Protein AF-A0A523Z312-F1 (afdb_monomer)

Sequence (76 aa):
MSEIESTLSWPPDKGSHETGRLWRLPLGRLRPHPANPNRMDEERLAKLVENISQEGEYPPLVVRPHPVEEGAFQVL

Nearest PDB structures (foldseek):
  7bm8-assembly1_B  TM=8.656E-01  e=2.242E-02  Caulobacter vibrioides NA1000
  7ol9-assembly1_A  TM=8.008E-01  e=6.982E-02  Bacillus subtilis subsp. subtilis str. 168
  6ky4-assembly1_A  TM=7.130E-01  e=5.471E-01  Arabidopsis thaliana

Secondary structure (DSSP, 8-state):
-------------S----PPPP----GGGEE--TT------HHHHHHHHHHHHHH---PPPPEEE-SSSTT-EEE-

Foldseek 3Di:
DDDDPDDPDDDDDDDDPPDDDDDDDDPVQEDEDPPRPPDDDPVVVVVVVVCCVPPVDDDDFDWDQDPPDPSHIYGD

pLDDT: mean 77.67, std 19.34, range [36.0, 94.0]

Structure (mmCIF, N/CA/C/O backbone):
data_AF-A0A523Z312-F1
#
_entry.id   AF-A0A523Z312-F1
#
loop_
_atom_site.group_PDB
_atom_site.id
_atom_site.type_symbol
_atom_site.label_atom_id
_atom_site.label_alt_id
_atom_site.label_comp_id
_atom_site.label_asym_id
_atom_site.label_entity_id
_atom_site.label_seq_id
_atom_site.pdbx_PDB_ins_code
_atom_site.Cartn_x
_atom_site.Cartn_y
_atom_site.Cartn_z
_atom_site.occupancy
_atom_site.B_iso_or_equiv
_atom_site.auth_seq_id
_atom_site.auth_comp_id
_atom_site.auth_asym_id
_atom_site.auth_atom_id
_atom_site.pdbx_PDB_model_num
ATOM 1 N N . MET A 1 1 ? -8.437 -12.258 -39.677 1.00 36.00 1 MET A N 1
ATOM 2 C CA . MET A 1 1 ? -7.070 -12.029 -40.192 1.00 36.00 1 MET A CA 1
ATOM 3 C C . MET A 1 1 ? -6.768 -10.561 -39.927 1.00 36.00 1 MET A C 1
ATOM 5 O O . MET A 1 1 ? -7.476 -9.738 -40.486 1.00 36.00 1 MET A O 1
ATOM 9 N N . SER A 1 2 ? -6.148 -10.277 -38.774 1.00 42.62 2 SER A N 1
ATOM 10 C CA . SER A 1 2 ? -4.705 -9.959 -38.602 1.00 42.62 2 SER A CA 1
ATOM 11 C C . SER A 1 2 ? -4.463 -8.483 -38.969 1.00 42.62 2 SER A C 1
ATOM 13 O O . SER A 1 2 ? -4.709 -8.086 -40.100 1.00 42.62 2 SER A O 1
ATOM 15 N N . GLU A 1 3 ? -4.473 -7.610 -37.957 1.00 50.66 3 GLU A N 1
ATOM 16 C CA . GLU A 1 3 ? -3.292 -7.055 -37.256 1.00 50.66 3 GLU A CA 1
ATOM 17 C C . GLU A 1 3 ? -2.635 -5.912 -38.027 1.00 50.66 3 GLU A C 1
ATOM 19 O O . GLU A 1 3 ? -2.041 -6.121 -39.077 1.00 50.66 3 GLU A O 1
ATOM 24 N N . ILE A 1 4 ? -2.686 -4.719 -37.433 1.00 48.50 4 ILE A N 1
ATOM 25 C CA . ILE A 1 4 ? -1.552 -3.796 -37.411 1.00 48.50 4 ILE A CA 1
ATOM 26 C C . ILE A 1 4 ? -1.523 -3.127 -36.033 1.00 48.50 4 ILE A C 1
ATOM 28 O O . ILE A 1 4 ? -2.199 -2.133 -35.772 1.00 48.50 4 ILE A O 1
ATOM 32 N N . GLU A 1 5 ? -0.749 -3.726 -35.128 1.00 48.78 5 GLU A N 1
ATOM 33 C CA . GLU A 1 5 ? -0.120 -3.011 -34.023 1.00 48.78 5 GLU A CA 1
ATOM 34 C C . GLU A 1 5 ? 0.712 -1.874 -34.621 1.00 48.78 5 GLU A C 1
ATOM 36 O O . GLU A 1 5 ? 1.646 -2.109 -35.385 1.00 48.78 5 GLU A O 1
ATOM 41 N N . SER A 1 6 ? 0.360 -0.628 -34.316 1.00 40.84 6 SER A N 1
ATOM 42 C CA . SER A 1 6 ? 1.157 0.520 -34.732 1.00 40.84 6 SER A CA 1
ATOM 43 C C . SER A 1 6 ? 1.301 1.475 -33.560 1.00 40.84 6 SER A C 1
ATOM 45 O O . SER A 1 6 ? 0.532 2.412 -33.376 1.00 40.84 6 SER A O 1
ATOM 47 N N . THR A 1 7 ? 2.322 1.162 -32.767 1.00 46.78 7 THR A N 1
ATOM 48 C CA . THR A 1 7 ? 3.282 2.127 -32.230 1.00 46.78 7 THR A CA 1
ATOM 49 C C . THR A 1 7 ? 2.673 3.284 -31.447 1.00 46.78 7 THR A C 1
ATOM 51 O O . THR A 1 7 ? 2.482 4.388 -31.954 1.00 46.78 7 THR A O 1
ATOM 54 N N . LEU A 1 8 ? 2.474 3.044 -30.151 1.00 46.19 8 LEU A N 1
ATOM 55 C CA . LEU A 1 8 ? 2.364 4.094 -29.147 1.00 46.19 8 LEU A CA 1
ATOM 56 C C . LEU A 1 8 ? 3.719 4.826 -29.065 1.00 46.19 8 LEU A C 1
ATOM 58 O O . LEU A 1 8 ? 4.586 4.475 -28.267 1.00 46.19 8 LEU A O 1
ATOM 62 N N . SER A 1 9 ? 3.944 5.797 -29.954 1.00 40.97 9 SER A N 1
ATOM 63 C CA . SER A 1 9 ? 5.148 6.624 -29.931 1.00 40.97 9 SER A CA 1
ATOM 64 C C . SER A 1 9 ? 5.057 7.624 -28.778 1.00 40.97 9 SER A C 1
ATOM 66 O O . SER A 1 9 ? 4.302 8.593 -28.828 1.00 40.97 9 SER A O 1
ATOM 68 N N . TRP A 1 10 ? 5.844 7.368 -27.740 1.00 41.12 10 TRP A N 1
ATOM 69 C CA . TRP A 1 10 ? 6.208 8.304 -26.677 1.00 41.12 10 TRP A CA 1
ATOM 70 C C . TRP A 1 10 ? 7.358 9.194 -27.198 1.00 41.12 10 TRP A C 1
ATOM 72 O O . TRP A 1 10 ? 8.304 8.638 -27.763 1.00 41.12 10 TRP A O 1
ATOM 82 N N . PRO A 1 11 ? 7.298 10.539 -27.077 1.00 49.97 11 PRO A N 1
ATOM 83 C CA . PRO A 1 11 ? 7.198 11.209 -25.776 1.00 49.97 11 PRO A CA 1
ATOM 84 C C . PRO A 1 11 ? 6.178 12.365 -25.715 1.00 49.97 11 PRO A C 1
ATOM 86 O O . PRO A 1 11 ? 6.161 13.207 -26.611 1.00 49.97 11 PRO A O 1
ATOM 89 N N . PRO A 1 12 ? 5.380 12.505 -24.642 1.00 49.66 12 PRO A N 1
ATOM 90 C CA . PRO A 1 12 ? 4.712 13.745 -24.343 1.00 49.66 12 PRO A CA 1
ATOM 91 C C . PRO A 1 12 ? 5.649 14.678 -23.573 1.00 49.66 12 PRO A C 1
ATOM 93 O O . PRO A 1 12 ? 6.416 14.303 -22.683 1.00 49.66 12 PRO A O 1
ATOM 96 N N . ASP A 1 13 ? 5.548 15.910 -24.030 1.00 44.75 13 ASP A N 1
ATOM 97 C CA . ASP A 1 13 ? 6.002 17.181 -23.508 1.00 44.75 13 ASP A CA 1
ATOM 98 C C . ASP A 1 13 ? 6.224 17.267 -21.981 1.00 44.75 13 ASP A C 1
ATOM 100 O O . ASP A 1 13 ? 5.449 16.776 -21.156 1.00 44.75 13 ASP A O 1
ATOM 104 N N . LYS A 1 14 ? 7.300 17.965 -21.606 1.00 49.88 14 LYS A N 1
ATOM 105 C CA . LYS A 1 14 ? 7.652 18.295 -20.225 1.00 49.88 14 LYS A CA 1
ATOM 106 C C . LYS A 1 14 ? 6.727 19.404 -19.724 1.00 49.88 14 LYS A C 1
ATOM 108 O O . LYS A 1 14 ? 7.083 20.575 -19.792 1.00 49.88 14 LYS A O 1
ATOM 113 N N . GLY A 1 15 ? 5.599 19.046 -19.121 1.00 39.69 15 GLY A N 1
ATOM 114 C CA . GLY A 1 15 ? 4.870 20.012 -18.298 1.00 39.69 15 GLY A CA 1
ATOM 115 C C . GLY A 1 15 ? 3.373 19.805 -18.207 1.00 39.69 15 GLY A C 1
ATOM 116 O O . GLY A 1 15 ? 2.623 20.682 -18.608 1.00 39.69 15 GLY A O 1
ATOM 117 N N . SER A 1 16 ? 2.921 18.687 -17.642 1.00 41.09 16 SER A N 1
ATOM 118 C CA . SER A 1 16 ? 1.588 18.557 -17.035 1.00 41.09 16 SER A CA 1
ATOM 119 C C . SER A 1 16 ? 1.610 17.338 -16.115 1.00 41.09 16 SER A C 1
ATOM 121 O O . SER A 1 16 ? 1.814 16.223 -16.581 1.00 41.09 16 SER A O 1
ATOM 123 N N . HIS A 1 17 ? 1.447 17.521 -14.805 1.00 44.81 17 HIS A N 1
ATOM 124 C CA . HIS A 1 17 ? 1.263 16.402 -13.880 1.00 44.81 17 HIS A CA 1
ATOM 125 C C . HIS A 1 17 ? -0.108 15.761 -14.147 1.00 44.81 17 HIS A C 1
ATOM 127 O O . HIS A 1 17 ? -1.106 16.163 -13.549 1.00 44.81 17 HIS A O 1
ATOM 133 N N . GLU A 1 18 ? -0.174 14.785 -15.057 1.00 50.41 18 GLU A N 1
ATOM 134 C CA . GLU A 1 18 ? -1.339 13.910 -15.183 1.00 50.41 18 GLU A CA 1
ATOM 135 C C . GLU A 1 18 ? -1.544 13.212 -13.837 1.00 50.41 18 GLU A C 1
ATOM 137 O O . GLU A 1 18 ? -0.748 12.385 -13.389 1.00 50.41 18 GLU 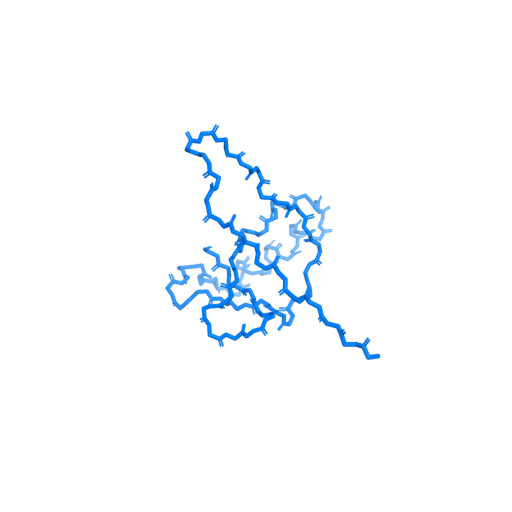A O 1
ATOM 142 N N . THR A 1 19 ? -2.586 13.634 -13.131 1.00 54.16 19 THR A N 1
ATOM 143 C CA . THR A 1 19 ? -2.956 13.087 -11.832 1.00 54.16 19 THR A CA 1
ATOM 144 C C . THR A 1 19 ? -3.258 11.602 -12.020 1.00 54.16 19 THR A C 1
ATOM 146 O O . THR A 1 19 ? -4.038 11.237 -12.901 1.00 54.16 19 THR A O 1
ATOM 149 N N . GLY A 1 20 ? -2.612 10.741 -11.229 1.00 67.94 20 GLY A N 1
ATOM 150 C CA . GLY A 1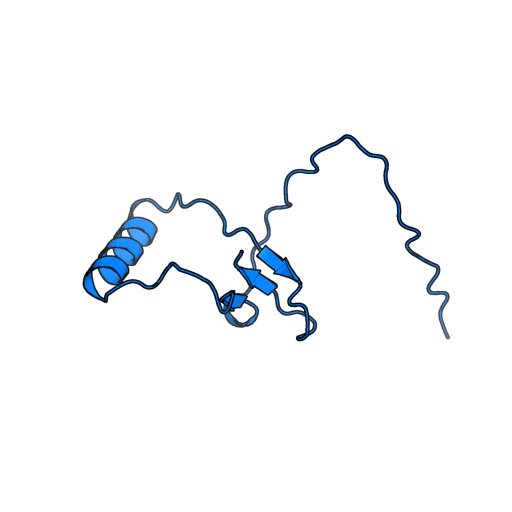 20 ? -2.762 9.290 -11.332 1.00 67.94 20 GLY A CA 1
ATOM 151 C C . GLY A 1 20 ? -4.237 8.882 -11.352 1.00 67.94 20 GLY A C 1
ATOM 152 O O . GLY A 1 20 ? -5.018 9.273 -10.487 1.00 67.94 20 GLY A O 1
ATOM 153 N N . ARG A 1 21 ? -4.641 8.124 -12.373 1.00 82.75 21 ARG A N 1
ATOM 154 C CA . ARG A 1 21 ? -6.027 7.683 -12.553 1.00 82.75 21 ARG A CA 1
ATOM 155 C C . ARG A 1 21 ? -6.424 6.725 -11.421 1.00 82.75 21 ARG A C 1
ATOM 157 O O . ARG A 1 21 ? -5.728 5.744 -11.179 1.00 82.75 21 ARG A O 1
ATOM 164 N N . LEU A 1 22 ? -7.554 6.976 -10.756 1.00 88.00 22 LEU A N 1
ATOM 165 C CA . LEU A 1 22 ? -8.041 6.122 -9.666 1.00 88.00 22 LEU A CA 1
ATOM 166 C C . LEU A 1 22 ? -8.772 4.889 -10.204 1.00 88.00 22 LEU A C 1
ATOM 168 O O . LEU A 1 22 ? -9.839 5.030 -10.800 1.00 88.00 22 LEU A O 1
ATOM 172 N N . TRP A 1 23 ? -8.247 3.688 -9.945 1.00 88.62 23 TRP A N 1
ATOM 173 C CA . TRP A 1 23 ? -8.853 2.411 -10.347 1.00 88.62 23 TRP A CA 1
ATOM 174 C C . TRP A 1 23 ? -9.082 1.476 -9.156 1.00 88.62 23 TRP A C 1
ATOM 176 O O . TRP A 1 23 ? -8.341 1.496 -8.176 1.00 88.62 23 TRP A O 1
ATOM 186 N N . ARG A 1 24 ? -10.083 0.592 -9.275 1.00 91.38 24 ARG A N 1
ATOM 187 C CA . ARG A 1 24 ? -10.225 -0.573 -8.391 1.00 91.38 24 ARG A CA 1
ATOM 188 C C . ARG A 1 24 ? -9.328 -1.693 -8.904 1.00 91.38 24 ARG A C 1
ATOM 190 O O . ARG A 1 24 ? -9.540 -2.193 -10.007 1.00 91.38 24 ARG A O 1
ATOM 197 N N . LEU A 1 25 ? -8.346 -2.089 -8.102 1.00 89.88 25 LEU A N 1
ATOM 198 C CA . LEU A 1 25 ? -7.388 -3.134 -8.445 1.00 89.88 25 LEU A CA 1
ATOM 199 C C . LEU A 1 25 ? -7.601 -4.369 -7.551 1.00 89.88 25 LEU A C 1
ATOM 201 O O . LEU A 1 25 ? -7.696 -4.216 -6.332 1.00 89.88 25 LEU A O 1
ATOM 205 N N . PRO A 1 26 ? -7.649 -5.594 -8.110 1.00 92.44 26 PRO A N 1
ATOM 206 C CA . PRO A 1 26 ? -7.670 -6.809 -7.303 1.00 92.44 26 PRO A CA 1
ATOM 207 C C . PRO A 1 26 ? -6.407 -6.919 -6.441 1.00 92.44 26 PRO A C 1
ATOM 209 O O . PRO A 1 26 ? -5.296 -6.8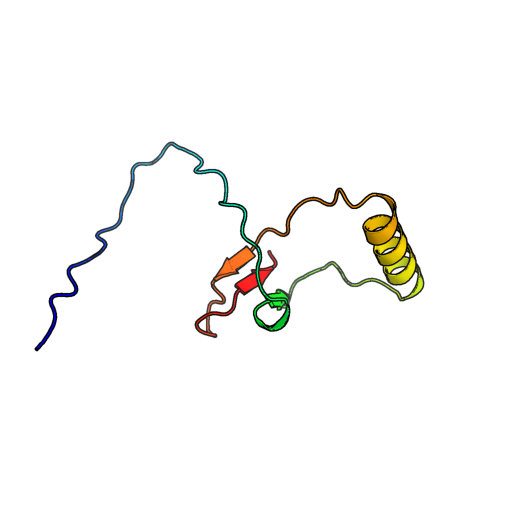46 -6.967 1.00 92.44 26 PRO A O 1
ATOM 212 N N . LEU A 1 27 ? -6.567 -7.180 -5.139 1.00 90.88 27 LEU A N 1
ATOM 213 C CA . LEU A 1 27 ? -5.442 -7.292 -4.198 1.00 90.88 27 LEU A CA 1
ATOM 214 C C . LEU A 1 27 ? -4.405 -8.344 -4.626 1.00 90.88 27 LEU A C 1
ATOM 216 O O . LEU A 1 27 ? -3.212 -8.140 -4.440 1.00 90.88 27 LEU A O 1
ATOM 220 N N . GLY A 1 28 ? -4.833 -9.431 -5.282 1.00 93.94 28 GLY A N 1
ATOM 221 C CA . GLY A 1 28 ? -3.933 -10.480 -5.781 1.00 93.94 28 GLY A CA 1
ATOM 222 C C . GLY A 1 28 ? -2.933 -10.019 -6.851 1.00 93.94 28 GLY A C 1
ATOM 223 O O . GLY A 1 28 ? -1.951 -10.717 -7.103 1.00 93.94 28 GLY A O 1
ATOM 224 N N . ARG A 1 29 ? -3.141 -8.842 -7.457 1.00 93.56 29 ARG A N 1
ATOM 225 C CA . ARG A 1 29 ? -2.215 -8.223 -8.420 1.00 93.56 29 ARG A CA 1
ATOM 226 C C . ARG A 1 29 ? -1.257 -7.218 -7.780 1.00 93.56 29 ARG A C 1
ATOM 228 O O . ARG A 1 29 ? -0.413 -6.679 -8.485 1.00 93.56 29 ARG A O 1
ATOM 235 N N . LEU A 1 30 ? -1.367 -6.956 -6.477 1.00 92.88 30 LEU A N 1
ATOM 236 C CA . LEU A 1 30 ? -0.469 -6.054 -5.759 1.00 92.88 30 LEU A CA 1
ATOM 237 C C . LEU A 1 30 ? 0.744 -6.802 -5.206 1.00 92.88 30 LEU A C 1
ATOM 239 O O . LEU A 1 30 ? 0.634 -7.905 -4.665 1.00 92.88 30 LEU A O 1
ATOM 243 N N . ARG A 1 31 ? 1.914 -6.179 -5.323 1.00 93.31 31 ARG A N 1
ATOM 244 C CA . ARG A 1 31 ? 3.177 -6.635 -4.746 1.00 93.31 31 ARG A CA 1
ATOM 245 C C . ARG A 1 31 ? 3.760 -5.522 -3.877 1.00 93.31 31 ARG A C 1
ATOM 247 O O . ARG A 1 31 ? 3.792 -4.366 -4.309 1.00 93.31 31 ARG A O 1
ATOM 254 N N . PRO A 1 32 ? 4.233 -5.825 -2.661 1.00 90.69 32 PRO A N 1
ATOM 255 C CA . PRO A 1 32 ? 4.959 -4.839 -1.876 1.00 90.69 32 PRO A CA 1
ATOM 256 C C . PRO A 1 32 ? 6.312 -4.532 -2.533 1.00 90.69 32 PRO A C 1
ATOM 258 O O . PRO A 1 32 ? 6.951 -5.418 -3.108 1.00 90.69 32 PRO A O 1
ATOM 261 N N . HIS A 1 33 ? 6.784 -3.289 -2.429 1.00 88.31 33 HIS A N 1
ATOM 262 C CA . HIS A 1 33 ? 8.181 -2.995 -2.737 1.00 88.31 33 HIS A CA 1
ATOM 263 C C . HIS A 1 33 ? 9.102 -3.724 -1.735 1.00 88.31 33 HIS A C 1
ATOM 265 O O . HIS A 1 33 ? 8.808 -3.711 -0.538 1.00 88.31 33 HIS A O 1
ATOM 271 N N . PRO A 1 34 ? 10.226 -4.334 -2.161 1.00 85.69 34 PRO A N 1
ATOM 272 C CA . PRO A 1 34 ? 11.160 -4.998 -1.244 1.00 85.69 34 PRO A CA 1
ATOM 273 C C . PRO A 1 34 ? 11.670 -4.077 -0.130 1.00 85.69 34 PRO A C 1
ATOM 275 O O . PRO A 1 34 ? 11.826 -4.500 1.011 1.00 85.69 34 PRO A O 1
ATOM 278 N N . ALA A 1 35 ? 11.873 -2.802 -0.463 1.00 84.50 35 ALA A N 1
ATOM 279 C CA . ALA A 1 35 ? 12.267 -1.755 0.476 1.00 84.50 35 ALA A CA 1
ATOM 280 C C . ALA A 1 35 ? 11.078 -1.032 1.134 1.00 84.50 35 ALA A C 1
ATOM 282 O O . ALA A 1 35 ? 11.271 0.059 1.653 1.00 84.50 35 ALA A O 1
ATOM 283 N N . ASN A 1 36 ? 9.857 -1.581 1.079 1.00 81.44 36 ASN A N 1
ATOM 284 C CA . ASN A 1 36 ? 8.701 -0.964 1.724 1.00 81.44 36 ASN A CA 1
ATOM 285 C C . ASN A 1 36 ? 8.943 -0.906 3.247 1.00 81.44 36 ASN A C 1
ATOM 287 O O . ASN A 1 36 ? 8.988 -1.963 3.891 1.00 81.44 36 ASN A O 1
ATOM 291 N N . PRO A 1 37 ? 9.103 0.299 3.829 1.00 70.00 37 PRO A N 1
ATOM 292 C CA . PRO A 1 37 ? 9.392 0.449 5.249 1.00 70.00 37 PRO A CA 1
ATOM 293 C C . PRO A 1 37 ? 8.149 0.222 6.113 1.00 70.00 37 PRO A C 1
ATOM 295 O O . PRO A 1 37 ? 8.269 0.121 7.332 1.00 70.00 37 PRO A O 1
ATOM 298 N N . ASN A 1 38 ? 6.960 0.138 5.506 1.00 80.88 38 ASN 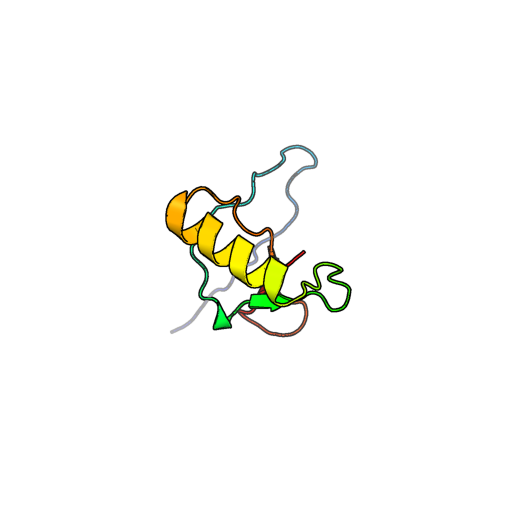A N 1
ATOM 299 C CA . ASN A 1 38 ? 5.690 -0.009 6.201 1.00 80.88 38 ASN A CA 1
ATOM 300 C C . ASN A 1 38 ? 5.483 -1.453 6.690 1.00 80.88 38 ASN A C 1
ATOM 302 O O . ASN A 1 38 ? 4.656 -2.212 6.183 1.00 80.88 38 ASN A O 1
ATOM 306 N N . ARG A 1 39 ? 6.301 -1.847 7.666 1.00 81.25 39 ARG A N 1
ATOM 307 C CA . ARG A 1 39 ? 6.141 -3.059 8.467 1.00 81.25 39 ARG A CA 1
ATOM 308 C C . ARG A 1 39 ? 5.374 -2.665 9.725 1.00 81.25 39 ARG A C 1
ATOM 310 O O . ARG A 1 39 ? 5.828 -1.811 10.480 1.00 81.25 39 ARG A O 1
ATOM 317 N N . MET A 1 40 ? 4.199 -3.253 9.915 1.00 85.62 40 MET A N 1
ATOM 318 C CA . MET A 1 40 ? 3.354 -2.995 11.077 1.00 85.62 40 MET A CA 1
ATOM 319 C C . MET A 1 40 ? 3.298 -4.225 11.972 1.00 85.62 40 MET A C 1
ATOM 321 O O . MET A 1 40 ? 3.168 -5.345 11.481 1.00 85.62 40 MET A O 1
ATOM 325 N N . ASP A 1 41 ? 3.352 -3.988 13.278 1.00 92.06 41 ASP A N 1
ATOM 326 C CA . ASP A 1 41 ? 3.000 -4.973 14.293 1.00 92.06 41 ASP A CA 1
ATOM 327 C C . ASP A 1 41 ? 1.481 -5.216 14.312 1.00 92.06 41 ASP A C 1
ATOM 329 O O . ASP A 1 41 ? 0.691 -4.393 13.835 1.00 92.06 41 ASP A O 1
ATOM 333 N N . GLU A 1 42 ? 1.064 -6.341 14.893 1.00 93.44 42 GLU A N 1
ATOM 334 C CA . GLU A 1 42 ? -0.324 -6.823 14.855 1.00 93.44 42 GLU A CA 1
ATOM 335 C C . GLU A 1 42 ? -1.337 -5.822 15.439 1.00 93.44 42 GLU A C 1
ATOM 337 O O . GLU A 1 42 ? -2.392 -5.592 14.850 1.00 93.44 42 GLU A O 1
ATOM 342 N N . GLU A 1 43 ? -0.990 -5.145 16.536 1.00 94.00 43 GLU A N 1
ATOM 343 C CA . GLU A 1 43 ? -1.858 -4.142 17.170 1.00 94.00 43 GLU A CA 1
ATOM 344 C C . GLU A 1 43 ? -2.139 -2.948 16.240 1.00 94.00 43 GLU A C 1
ATOM 346 O O . GLU A 1 43 ? -3.275 -2.483 16.112 1.00 94.00 43 GLU A O 1
ATOM 351 N N . ARG A 1 44 ? -1.110 -2.470 15.525 1.00 90.75 44 ARG A N 1
ATOM 352 C CA . ARG A 1 44 ? -1.249 -1.358 14.572 1.00 90.75 44 ARG A CA 1
ATOM 353 C C . ARG A 1 44 ? -2.071 -1.767 13.359 1.00 90.75 44 ARG A C 1
ATOM 355 O O . ARG A 1 44 ? -2.866 -0.967 12.868 1.00 90.75 44 ARG A O 1
ATOM 362 N N . LEU A 1 45 ? -1.898 -3.007 12.901 1.00 92.12 45 LEU A N 1
ATOM 363 C CA . LEU A 1 45 ? -2.696 -3.569 11.819 1.00 92.12 45 LEU A CA 1
ATOM 364 C C . LEU A 1 45 ? -4.178 -3.652 12.209 1.00 92.12 45 LEU A C 1
ATOM 366 O O . LEU A 1 45 ? -5.026 -3.216 11.434 1.00 92.12 45 LEU A O 1
ATOM 370 N N . ALA A 1 46 ? -4.492 -4.146 13.411 1.00 93.88 46 ALA A N 1
ATOM 371 C CA . ALA A 1 46 ? -5.867 -4.237 13.900 1.00 93.88 46 ALA A CA 1
ATOM 372 C C . ALA A 1 46 ? -6.546 -2.859 13.939 1.00 93.88 46 ALA A C 1
ATOM 374 O O . ALA A 1 46 ? -7.649 -2.691 13.417 1.00 93.88 46 ALA A O 1
ATOM 375 N N . LYS A 1 47 ? -5.838 -1.847 14.453 1.00 91.62 47 LYS A N 1
ATOM 376 C CA . LYS A 1 47 ? -6.333 -0.466 14.487 1.00 91.62 47 LYS A CA 1
ATOM 377 C C . LYS A 1 47 ? -6.582 0.112 13.090 1.00 91.62 47 LYS A C 1
ATOM 379 O O . LYS A 1 47 ? -7.565 0.817 12.881 1.00 91.62 47 LYS A O 1
ATOM 384 N N . LEU A 1 48 ? -5.706 -0.179 12.126 1.00 90.12 48 LEU A N 1
ATOM 385 C CA . LEU A 1 48 ? -5.883 0.256 10.738 1.00 90.12 48 LEU A CA 1
ATOM 386 C C . LEU A 1 48 ? -7.132 -0.375 10.104 1.00 90.12 48 LEU A C 1
ATOM 388 O O . LEU A 1 48 ? -7.898 0.319 9.439 1.00 90.12 48 LEU A O 1
ATOM 392 N N . VAL A 1 49 ? -7.347 -1.674 10.323 1.00 91.62 49 VAL A N 1
ATOM 393 C CA . VAL A 1 49 ? -8.528 -2.393 9.817 1.00 91.62 49 VAL A CA 1
ATOM 394 C C . VAL A 1 49 ? -9.814 -1.811 10.397 1.00 91.62 49 VAL A C 1
ATOM 396 O O . VAL A 1 49 ? -10.772 -1.591 9.653 1.00 91.62 49 VAL A O 1
ATOM 399 N N . GLU A 1 50 ? -9.830 -1.526 11.699 1.00 93.06 50 GLU A N 1
ATOM 400 C CA . GLU A 1 50 ? -10.967 -0.882 12.355 1.00 93.06 50 GLU A CA 1
ATOM 401 C C . GLU A 1 50 ? -11.248 0.498 11.749 1.00 93.06 50 GLU A C 1
ATOM 403 O O . GLU A 1 50 ? -12.383 0.768 11.359 1.00 93.06 50 GLU A O 1
ATOM 408 N N . ASN A 1 51 ? -10.214 1.328 11.566 1.00 90.06 51 ASN A N 1
ATOM 409 C CA . ASN A 1 51 ? -10.375 2.673 11.012 1.00 90.06 51 ASN A CA 1
ATOM 410 C C . ASN A 1 51 ? -10.924 2.659 9.577 1.00 90.06 51 ASN A C 1
ATOM 412 O O . ASN A 1 51 ? -11.881 3.364 9.262 1.00 90.06 51 ASN A O 1
ATOM 416 N N . ILE A 1 52 ? -10.367 1.800 8.713 1.00 90.25 52 ILE A N 1
ATOM 417 C CA . ILE A 1 52 ? -10.861 1.617 7.339 1.00 90.25 52 ILE A CA 1
ATOM 418 C C . ILE A 1 52 ? -12.328 1.166 7.345 1.00 90.25 52 ILE A C 1
ATOM 420 O O . ILE A 1 52 ? -13.103 1.599 6.496 1.00 90.25 52 ILE A O 1
ATOM 424 N N . SER A 1 53 ? -12.716 0.309 8.294 1.00 89.25 53 SER A N 1
ATOM 425 C CA . SER A 1 53 ? -14.079 -0.225 8.382 1.00 89.25 53 SER A CA 1
ATOM 426 C C . SER A 1 53 ? -15.101 0.805 8.876 1.00 89.25 53 SER A C 1
ATOM 428 O O . SER A 1 53 ? -16.248 0.756 8.441 1.00 89.25 53 SER A O 1
ATOM 430 N N . GLN A 1 54 ? -14.705 1.707 9.780 1.00 90.25 54 GLN A N 1
ATOM 431 C CA . GLN A 1 54 ? -15.591 2.718 10.373 1.00 90.25 54 GLN A CA 1
ATOM 432 C C . GLN A 1 54 ? -15.732 3.966 9.498 1.00 90.25 54 GLN A C 1
ATOM 434 O O . GLN A 1 54 ? -16.846 4.434 9.274 1.00 90.25 54 GLN A O 1
ATOM 439 N N . GLU A 1 55 ? -14.616 4.507 9.003 1.00 82.56 55 GLU A N 1
ATOM 440 C CA . GLU A 1 55 ? -14.609 5.808 8.324 1.00 82.56 55 GLU A CA 1
ATOM 441 C C . GLU A 1 55 ? -14.658 5.673 6.799 1.00 82.56 55 GLU A C 1
ATOM 443 O O . GLU A 1 55 ? -15.169 6.560 6.120 1.00 82.56 55 GLU A O 1
ATOM 448 N N . GLY A 1 56 ? -14.153 4.567 6.234 1.00 73.56 56 GLY A N 1
ATOM 449 C CA . GLY A 1 56 ? -14.178 4.274 4.793 1.00 73.56 56 GLY A CA 1
ATOM 450 C C . GLY A 1 56 ? -13.366 5.229 3.904 1.00 73.56 56 GLY A C 1
ATOM 451 O O . GLY A 1 56 ? -13.087 4.907 2.747 1.00 73.56 56 GLY A O 1
ATOM 452 N N . GLU A 1 57 ? -12.953 6.379 4.428 1.00 73.44 57 GLU A N 1
ATOM 453 C CA . GLU A 1 57 ? -12.192 7.398 3.725 1.00 73.44 57 GLU A CA 1
ATOM 454 C C . GLU A 1 57 ? -10.695 7.188 3.977 1.00 73.44 57 GLU A C 1
ATOM 456 O O . GLU A 1 57 ? -10.087 7.770 4.870 1.00 73.44 57 GLU A O 1
ATOM 461 N N . TYR A 1 58 ? -10.091 6.305 3.179 1.00 82.06 58 TYR A N 1
ATOM 462 C CA . TYR A 1 58 ? -8.640 6.142 3.138 1.00 82.06 58 TYR A CA 1
ATOM 463 C C . TYR A 1 58 ? -8.074 6.606 1.799 1.00 82.06 58 TYR A C 1
ATOM 465 O O . TYR A 1 58 ? -8.644 6.281 0.750 1.00 82.06 58 TYR A O 1
ATOM 473 N N . PRO A 1 59 ? -6.928 7.313 1.800 1.00 84.62 59 PRO A N 1
ATOM 474 C CA . PRO A 1 59 ? -6.256 7.673 0.566 1.00 84.62 59 PRO A CA 1
ATOM 475 C C . PRO A 1 59 ? -5.967 6.433 -0.291 1.00 84.62 59 PRO A C 1
ATOM 477 O O . PRO A 1 59 ? -5.561 5.392 0.241 1.00 84.62 59 PRO A O 1
ATOM 480 N N . PRO A 1 60 ? -6.145 6.520 -1.617 1.00 88.19 60 PRO A N 1
ATOM 481 C CA . PRO A 1 60 ? -5.821 5.417 -2.505 1.00 88.19 60 PRO A CA 1
ATOM 482 C C . PRO A 1 60 ? -4.320 5.114 -2.494 1.00 88.19 60 PRO A C 1
ATOM 484 O O . PRO A 1 60 ? -3.482 6.001 -2.331 1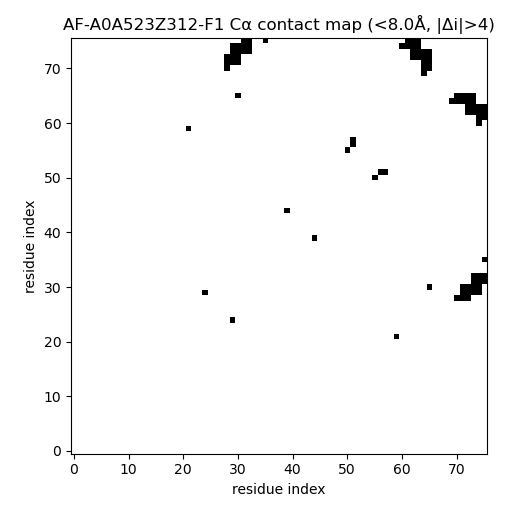.00 88.19 60 PRO A O 1
ATOM 487 N N . LEU A 1 61 ? -3.980 3.845 -2.722 1.00 88.25 61 LEU A N 1
ATOM 488 C CA . LEU A 1 61 ? -2.590 3.414 -2.839 1.00 88.25 61 LEU A CA 1
ATOM 489 C C . LEU A 1 61 ? -1.987 3.891 -4.162 1.00 88.25 61 LEU A C 1
ATOM 491 O O . LEU A 1 61 ? -2.570 3.695 -5.230 1.00 88.25 61 LEU A O 1
ATOM 495 N N . VAL A 1 62 ? -0.783 4.455 -4.089 1.00 89.44 62 VAL A N 1
ATOM 496 C CA . VAL A 1 62 ? 0.005 4.800 -5.273 1.00 89.44 62 VAL A CA 1
ATOM 497 C C . VAL A 1 62 ? 0.797 3.573 -5.708 1.00 89.44 62 VAL A C 1
ATOM 499 O O . VAL A 1 62 ? 1.502 2.948 -4.914 1.00 89.44 62 VAL A O 1
ATOM 502 N N . VAL A 1 63 ? 0.665 3.217 -6.982 1.00 90.62 63 VAL A N 1
ATOM 503 C CA . VAL A 1 63 ? 1.290 2.022 -7.548 1.00 90.62 63 VAL A CA 1
ATOM 504 C C . VAL A 1 63 ? 1.951 2.324 -8.883 1.00 90.62 63 VAL A C 1
ATOM 506 O O . VAL A 1 63 ? 1.579 3.263 -9.585 1.00 90.62 63 VAL A O 1
ATOM 509 N N . ARG A 1 64 ? 2.898 1.468 -9.26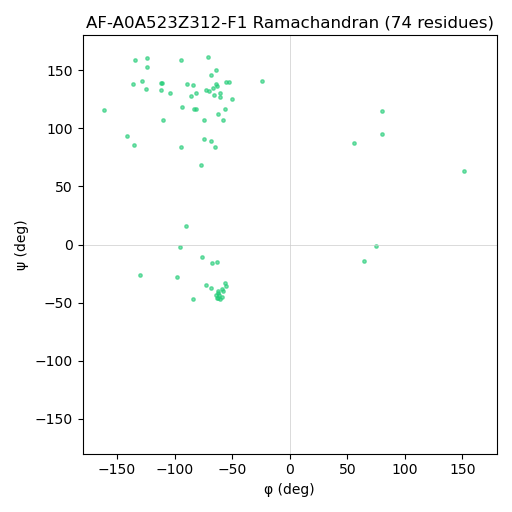2 1.00 90.81 64 ARG A N 1
ATOM 510 C CA . ARG A 1 64 ? 3.455 1.380 -10.618 1.00 90.81 64 ARG A CA 1
ATOM 511 C C . ARG A 1 64 ? 3.296 -0.041 -11.164 1.00 90.81 64 ARG A C 1
ATOM 513 O O . ARG A 1 64 ? 3.152 -0.963 -10.362 1.00 90.81 64 ARG A O 1
ATOM 520 N N . PRO A 1 65 ? 3.359 -0.268 -12.484 1.00 92.06 65 PRO A N 1
ATOM 521 C CA . PRO A 1 65 ? 3.501 -1.618 -13.027 1.00 92.06 65 PRO A CA 1
ATOM 522 C C . PRO A 1 65 ? 4.699 -2.350 -12.401 1.00 92.06 65 PRO A C 1
ATOM 524 O O . PRO A 1 65 ? 5.744 -1.741 -12.154 1.00 92.06 65 PRO A O 1
ATOM 527 N N . HIS A 1 66 ? 4.547 -3.642 -12.104 1.00 91.88 66 HIS A N 1
ATOM 528 C CA . HIS A 1 66 ? 5.643 -4.446 -11.568 1.00 91.88 66 HIS A CA 1
ATOM 529 C C . HIS A 1 66 ? 6.737 -4.602 -12.641 1.00 91.88 66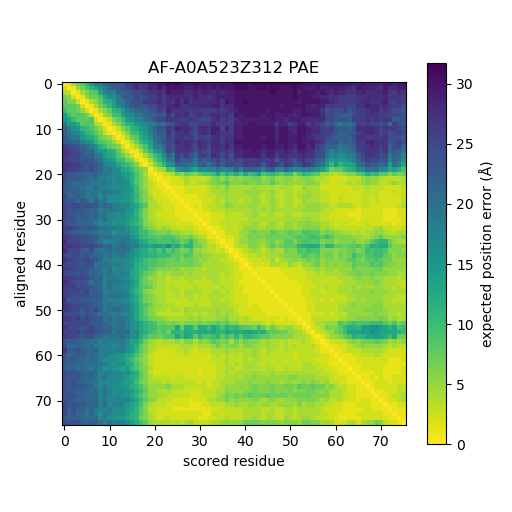 HIS A C 1
ATOM 531 O O . HIS A 1 66 ? 6.410 -4.907 -13.786 1.00 91.88 66 HIS A O 1
ATOM 537 N N . PRO A 1 67 ? 8.031 -4.435 -12.308 1.00 90.56 67 PRO A N 1
ATOM 538 C CA . PRO A 1 67 ? 9.099 -4.423 -13.313 1.00 90.56 67 PRO A CA 1
ATOM 539 C C . PRO A 1 67 ? 9.339 -5.776 -14.005 1.00 90.56 67 PRO A C 1
ATOM 541 O O . PRO A 1 67 ? 10.031 -5.815 -15.014 1.00 90.56 67 PRO A O 1
ATOM 544 N N . VAL A 1 68 ? 8.819 -6.877 -13.445 1.00 93.00 68 VAL A N 1
ATOM 545 C CA . VAL A 1 68 ? 9.102 -8.253 -13.908 1.00 93.00 68 VAL A CA 1
ATOM 546 C C . VAL A 1 68 ? 7.841 -9.100 -14.118 1.00 93.00 68 VAL A C 1
ATOM 548 O O . VAL A 1 68 ? 7.862 -10.042 -14.898 1.00 93.00 68 VAL A O 1
ATOM 551 N N . GLU A 1 69 ? 6.739 -8.800 -13.426 1.00 91.94 69 GLU A N 1
ATOM 552 C CA . GLU A 1 69 ? 5.546 -9.663 -13.415 1.00 91.94 69 GLU A CA 1
ATOM 553 C C . GLU A 1 69 ? 4.445 -8.944 -14.190 1.00 91.94 69 GLU A C 1
ATOM 555 O O . GLU A 1 69 ? 3.912 -7.933 -13.727 1.00 91.94 69 GLU A O 1
ATOM 560 N N . GLU A 1 70 ? 4.138 -9.427 -15.391 1.00 92.12 70 GLU A N 1
ATOM 561 C CA . GLU A 1 70 ? 3.145 -8.789 -16.250 1.00 92.12 70 GLU A CA 1
ATOM 562 C C . GLU A 1 70 ? 1.751 -8.806 -15.614 1.00 92.12 70 GLU A C 1
ATOM 564 O O . GLU A 1 70 ? 1.298 -9.798 -15.043 1.00 92.12 70 GLU A O 1
ATOM 569 N N . GLY A 1 71 ? 1.053 -7.673 -15.697 1.00 89.81 71 GLY A N 1
ATOM 570 C CA . GLY A 1 71 ? -0.273 -7.506 -15.100 1.00 89.81 71 GLY A CA 1
ATOM 571 C C . GLY A 1 71 ? -0.283 -7.349 -13.574 1.00 89.81 71 GLY A C 1
ATOM 572 O O . GLY A 1 71 ? -1.362 -7.151 -13.005 1.00 89.81 71 GLY A O 1
ATOM 573 N N . ALA A 1 72 ? 0.880 -7.393 -12.916 1.00 93.56 72 ALA A N 1
ATOM 574 C CA . ALA A 1 72 ? 1.032 -7.052 -11.508 1.00 93.56 72 ALA A CA 1
ATOM 575 C C . ALA A 1 72 ? 1.448 -5.585 -11.321 1.00 93.56 72 ALA A C 1
ATOM 577 O O . ALA A 1 72 ? 1.996 -4.932 -12.211 1.00 93.56 72 ALA A O 1
ATOM 578 N N . PHE A 1 73 ? 1.196 -5.069 -10.123 1.00 93.31 73 PHE A N 1
ATOM 579 C CA . PHE A 1 73 ? 1.488 -3.701 -9.722 1.00 93.31 73 PHE A CA 1
ATOM 580 C C . PHE A 1 73 ? 2.273 -3.705 -8.418 1.00 93.31 73 PHE A C 1
ATOM 582 O O . PHE A 1 73 ? 1.994 -4.490 -7.514 1.00 93.31 73 PHE A O 1
ATOM 589 N N . GLN A 1 74 ? 3.245 -2.811 -8.307 1.00 92.50 74 GLN A N 1
ATOM 590 C CA . GLN A 1 74 ? 4.045 -2.620 -7.112 1.00 92.50 74 GLN A CA 1
ATOM 591 C C . GLN A 1 74 ? 3.598 -1.360 -6.372 1.00 92.50 74 GLN A C 1
ATOM 593 O O . GLN A 1 74 ? 3.492 -0.295 -6.982 1.00 92.50 74 GLN A O 1
ATOM 598 N N . VAL A 1 75 ? 3.364 -1.488 -5.066 1.00 90.38 75 VAL A N 1
ATOM 599 C CA . VAL A 1 75 ? 3.121 -0.344 -4.172 1.00 90.38 75 VAL A CA 1
ATOM 600 C C . VAL A 1 75 ? 4.423 0.436 -4.006 1.00 90.38 75 VAL A C 1
ATOM 602 O O . VAL A 1 75 ? 5.461 -0.192 -3.789 1.00 90.38 75 VAL A O 1
ATOM 605 N N . LEU A 1 76 ? 4.368 1.762 -4.150 1.00 85.19 76 LEU A N 1
ATOM 606 C CA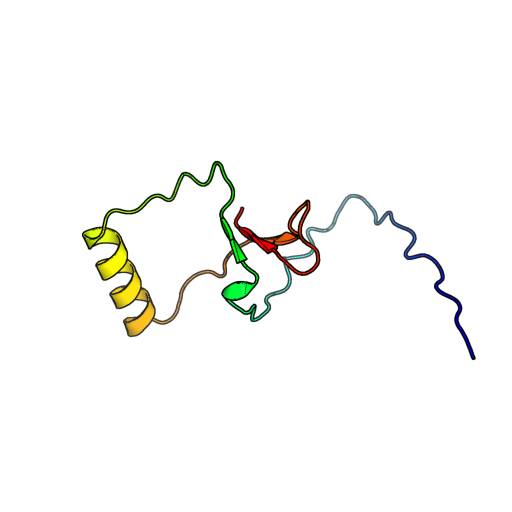 . LEU A 1 76 ? 5.520 2.657 -3.990 1.00 85.19 76 LEU A CA 1
ATOM 607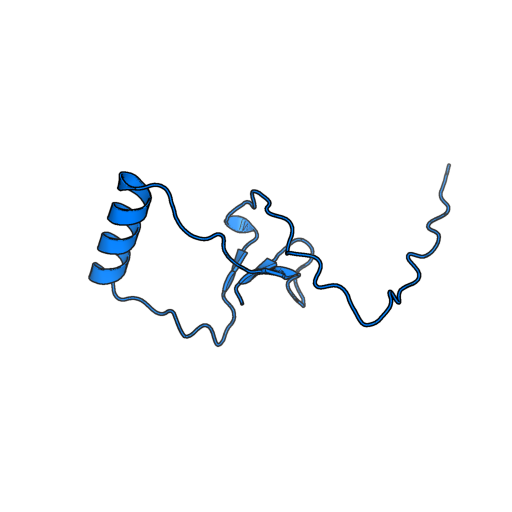 C C . LEU A 1 76 ? 5.801 3.001 -2.525 1.00 85.19 76 LEU A C 1
ATOM 609 O O . LEU A 1 76 ? 4.828 3.121 -1.749 1.00 85.19 76 LEU A O 1
#

Solvent-accessible surface area (backbone atoms only — not comparable to full-atom values): 5390 Å² total; per-residue (Å²): 136,83,86,81,90,75,76,90,80,80,82,84,76,96,83,72,87,77,72,82,81,88,75,93,74,67,70,90,36,57,39,80,40,93,83,57,80,86,76,73,57,71,70,60,49,53,54,50,54,51,48,52,71,74,68,64,82,67,85,80,85,61,66,44,74,34,96,83,46,86,90,28,29,24,43,115

Mean predicted aligned error: 11.62 Å

Radius of gyration: 17.82 Å; Cα contacts (8 Å, |Δi|>4): 45; chains: 1; bounding box: 28×32×57 Å